Protein AF-A0A818IBH4-F1 (afdb_monomer_lite)

Structure (mmCIF, N/CA/C/O backbone):
data_AF-A0A818IBH4-F1
#
_entry.id   AF-A0A818IBH4-F1
#
loop_
_atom_site.group_PDB
_atom_site.id
_atom_site.type_symbol
_atom_site.label_atom_id
_atom_site.label_alt_id
_atom_site.label_comp_id
_atom_site.label_asym_id
_atom_site.label_entity_id
_atom_site.label_seq_id
_atom_site.pdbx_PDB_ins_code
_atom_site.Cartn_x
_atom_site.Cartn_y
_atom_site.Cartn_z
_atom_site.occupancy
_atom_site.B_iso_or_equiv
_atom_site.auth_seq_id
_atom_site.auth_comp_id
_atom_site.auth_asym_id
_atom_site.auth_atom_id
_atom_site.pdbx_PDB_model_num
ATOM 1 N N . PRO A 1 1 ? -0.752 15.292 1.465 1.00 86.06 1 PRO A N 1
ATOM 2 C CA . PRO A 1 1 ? 0.345 15.007 0.507 1.00 86.06 1 PRO A CA 1
ATOM 3 C C . PRO A 1 1 ? -0.289 14.700 -0.848 1.00 86.06 1 PRO A C 1
ATOM 5 O O . PRO A 1 1 ? -1.461 14.344 -0.858 1.00 86.06 1 PRO A O 1
ATOM 8 N N . TYR A 1 2 ? 0.434 14.840 -1.953 1.00 92.69 2 TYR A N 1
ATOM 9 C CA . TYR A 1 2 ? -0.103 14.546 -3.281 1.00 92.69 2 TYR A CA 1
ATOM 10 C C . TYR A 1 2 ? 0.904 13.758 -4.113 1.00 92.69 2 TYR A C 1
ATOM 12 O O . TYR A 1 2 ? 2.103 13.794 -3.831 1.00 92.69 2 TYR A O 1
ATOM 20 N N . ILE A 1 3 ? 0.399 13.068 -5.129 1.00 92.81 3 ILE A N 1
ATOM 21 C CA . ILE A 1 3 ? 1.192 12.551 -6.245 1.00 92.81 3 ILE A CA 1
ATOM 22 C C . ILE A 1 3 ? 0.869 13.343 -7.505 1.00 92.81 3 ILE A C 1
ATOM 24 O O . ILE A 1 3 ? -0.223 13.898 -7.628 1.00 92.81 3 ILE A O 1
ATOM 28 N N . GLU A 1 4 ? 1.816 13.381 -8.430 1.00 92.12 4 GLU A N 1
ATOM 29 C CA . GLU A 1 4 ? 1.647 13.954 -9.760 1.00 92.12 4 GLU A CA 1
ATOM 30 C C . GLU A 1 4 ? 1.642 12.821 -10.783 1.00 92.12 4 GLU A C 1
ATOM 32 O O . GLU A 1 4 ? 2.517 11.951 -10.752 1.00 92.12 4 GLU A O 1
ATOM 37 N N . ARG A 1 5 ? 0.660 12.812 -11.682 1.00 89.75 5 ARG A N 1
ATOM 38 C CA . ARG A 1 5 ? 0.645 11.880 -12.804 1.00 89.75 5 ARG A CA 1
ATOM 39 C C . ARG A 1 5 ? 1.563 12.385 -13.910 1.00 89.75 5 ARG A C 1
ATOM 41 O O . ARG A 1 5 ? 1.434 13.504 -14.388 1.00 89.75 5 ARG A O 1
ATOM 48 N N . VAL A 1 6 ? 2.443 11.504 -14.369 1.00 87.12 6 VAL A N 1
ATOM 49 C CA . VAL A 1 6 ? 3.500 11.815 -15.344 1.00 87.12 6 VAL A CA 1
ATOM 50 C C . VAL A 1 6 ? 2.997 12.153 -16.754 1.00 87.12 6 VAL A C 1
ATOM 52 O O . VAL A 1 6 ? 3.740 12.722 -17.545 1.00 87.12 6 VAL A O 1
ATOM 55 N N . THR A 1 7 ? 1.756 11.795 -17.096 1.00 86.19 7 THR A N 1
ATOM 56 C CA . THR A 1 7 ? 1.211 11.968 -18.454 1.00 86.19 7 THR A CA 1
ATOM 57 C C . THR A 1 7 ? 0.656 13.360 -18.723 1.00 86.19 7 THR A C 1
ATOM 59 O O . THR A 1 7 ? 0.562 13.763 -19.878 1.00 86.19 7 THR A O 1
ATOM 62 N N . ASP A 1 8 ? 0.217 14.063 -17.681 1.00 87.69 8 ASP A N 1
ATOM 63 C CA . ASP A 1 8 ? -0.512 15.330 -17.806 1.00 87.69 8 ASP A CA 1
ATOM 64 C C . ASP A 1 8 ? -0.313 16.289 -16.623 1.00 87.69 8 ASP A C 1
ATOM 66 O O . ASP A 1 8 ? -1.001 17.307 -16.535 1.00 87.69 8 ASP A O 1
ATOM 70 N N . SER A 1 9 ? 0.608 15.973 -15.707 1.00 89.69 9 SER A N 1
ATOM 71 C CA . SER A 1 9 ? 0.889 16.749 -14.494 1.00 89.69 9 SER A CA 1
ATOM 72 C C . SER A 1 9 ? -0.325 16.965 -13.583 1.00 89.69 9 SER A C 1
ATOM 74 O O . SER A 1 9 ? -0.335 17.873 -12.747 1.00 89.69 9 SER A O 1
ATOM 76 N N . GLN A 1 10 ? -1.369 16.137 -13.704 1.00 91.38 10 GLN A N 1
ATOM 77 C CA . GLN A 1 10 ? -2.504 16.215 -12.795 1.00 91.38 10 GLN A CA 1
ATOM 78 C C . GLN A 1 10 ? -2.099 15.734 -11.395 1.00 91.38 10 GLN A C 1
ATOM 80 O O . GLN A 1 10 ? -1.439 14.707 -11.230 1.00 91.38 10 GLN A O 1
ATOM 85 N N . TYR A 1 11 ? -2.536 16.469 -10.372 1.00 93.19 11 TYR A N 1
ATOM 86 C CA . TYR A 1 11 ? -2.281 16.140 -8.974 1.00 93.19 11 TYR A CA 1
ATOM 87 C C . TYR A 1 11 ? -3.430 15.349 -8.351 1.00 93.19 11 TYR A C 1
ATOM 89 O O . TYR A 1 11 ? -4.599 15.710 -8.498 1.00 93.19 11 TYR A O 1
ATOM 97 N N . PHE A 1 12 ? -3.083 14.329 -7.569 1.00 93.44 12 PHE A N 1
ATOM 98 C CA . PHE A 1 12 ? -4.033 13.516 -6.814 1.00 93.44 12 PHE A CA 1
ATOM 99 C C . PHE A 1 12 ? -3.675 13.507 -5.334 1.00 93.44 12 PHE A C 1
ATOM 101 O O . PHE A 1 12 ? -2.507 13.373 -4.964 1.00 93.44 12 PHE A O 1
ATOM 108 N N . GLN A 1 13 ? -4.685 13.660 -4.478 1.00 94.81 13 GLN A N 1
ATOM 109 C CA . GLN A 1 13 ? -4.479 13.638 -3.034 1.00 94.81 13 GLN A CA 1
ATOM 110 C C . GLN A 1 13 ? -4.129 12.230 -2.561 1.00 94.81 13 GLN A C 1
ATOM 112 O O . GLN A 1 13 ? -4.702 11.241 -3.015 1.00 94.81 13 GLN A O 1
ATOM 117 N N . LEU A 1 14 ? -3.185 12.164 -1.627 1.00 94.44 14 LEU A N 1
ATOM 118 C CA . LEU A 1 14 ? -2.854 10.957 -0.888 1.00 94.44 14 LEU A CA 1
ATOM 119 C C . LEU A 1 14 ? -3.473 11.021 0.503 1.00 94.44 14 LEU A C 1
ATOM 121 O O . LEU A 1 14 ? -3.203 11.952 1.272 1.00 94.44 14 LEU A O 1
ATOM 125 N N . ARG A 1 15 ? -4.212 9.973 0.850 1.00 95.00 15 ARG A N 1
ATOM 126 C CA . ARG A 1 15 ? -4.800 9.767 2.170 1.00 95.00 15 ARG A CA 1
ATOM 127 C C . ARG A 1 15 ? -4.052 8.681 2.916 1.00 95.00 15 ARG A C 1
ATOM 129 O O . ARG A 1 15 ? -3.849 7.597 2.385 1.00 95.00 15 ARG A O 1
ATOM 136 N N . SER A 1 16 ? -3.678 8.954 4.159 1.00 96.75 16 SER A N 1
ATOM 137 C CA . SER A 1 16 ? -3.078 7.958 5.048 1.00 96.75 16 SER A CA 1
ATOM 138 C C . SER A 1 16 ? -4.150 7.284 5.898 1.00 96.75 16 SER A C 1
ATOM 140 O O . SER A 1 16 ? -4.965 7.962 6.522 1.00 96.75 16 SER A O 1
ATOM 142 N N . VAL A 1 17 ? -4.106 5.958 5.961 1.00 98.06 17 VAL A N 1
ATOM 143 C CA . VAL A 1 17 ? -4.982 5.118 6.777 1.00 98.06 17 VAL A CA 1
ATOM 144 C C . VAL A 1 17 ? -4.107 4.346 7.766 1.00 98.06 17 VAL A C 1
ATOM 146 O O . VAL A 1 17 ? -3.206 3.628 7.332 1.00 98.06 17 VAL A O 1
ATOM 149 N N . PRO A 1 18 ? -4.302 4.504 9.087 1.00 98.50 18 PRO A N 1
ATOM 150 C CA . PRO A 1 18 ? -3.451 3.849 10.073 1.00 98.50 18 PRO A CA 1
ATOM 151 C C . PRO A 1 18 ? -3.700 2.338 10.121 1.00 98.50 18 PRO A C 1
ATOM 153 O O . PRO A 1 18 ? -4.824 1.876 9.923 1.00 98.50 18 PRO A O 1
ATOM 156 N N . ASN A 1 19 ? -2.672 1.565 10.472 1.00 98.56 19 ASN A N 1
ATOM 157 C CA . ASN A 1 19 ? -2.864 0.160 10.824 1.00 98.56 19 ASN A CA 1
ATOM 158 C C . ASN A 1 19 ? -3.738 0.067 12.089 1.00 98.56 19 ASN A C 1
ATOM 160 O O . ASN A 1 19 ? -3.469 0.752 13.079 1.00 98.56 19 ASN A O 1
ATOM 164 N N . GLY A 1 20 ? -4.794 -0.743 12.064 1.00 98.38 20 GLY A N 1
ATOM 165 C CA . GLY A 1 20 ? -5.857 -0.715 13.075 1.00 98.38 20 GLY A CA 1
ATOM 166 C C . GLY A 1 20 ? -7.005 0.251 12.765 1.00 98.38 20 GLY A C 1
ATOM 167 O O . GLY A 1 20 ? -7.765 0.592 13.670 1.00 98.38 20 GLY A O 1
ATOM 168 N N . SER A 1 21 ? -7.136 0.705 11.517 1.00 98.31 21 SER A N 1
ATOM 169 C CA . SER A 1 21 ? -8.291 1.472 11.037 1.00 98.31 21 SER A CA 1
ATOM 170 C C . SER A 1 21 ? -9.545 0.591 10.901 1.00 98.31 21 SER A C 1
ATOM 172 O O . SER A 1 21 ? -9.419 -0.591 10.576 1.00 98.31 21 SER A O 1
ATOM 174 N N . PRO A 1 22 ? -10.767 1.134 11.075 1.00 98.12 22 PRO A N 1
ATOM 175 C CA . PRO A 1 22 ? -11.998 0.430 10.701 1.00 98.12 22 PRO A CA 1
ATOM 176 C C . PRO A 1 22 ? -12.146 0.239 9.184 1.00 98.12 22 PRO A C 1
ATOM 178 O O . PRO A 1 22 ? -12.969 -0.557 8.733 1.00 98.12 22 PRO A O 1
ATOM 181 N N . GLU A 1 23 ? -11.366 0.967 8.387 1.00 97.50 23 GLU A N 1
ATOM 182 C CA . GLU A 1 23 ? -11.316 0.807 6.938 1.00 97.50 23 GLU A CA 1
ATOM 183 C C . GLU A 1 23 ? -10.324 -0.304 6.559 1.00 97.50 23 GLU A C 1
ATOM 185 O O . GLU A 1 23 ? -9.214 -0.318 7.095 1.00 97.50 23 GLU A O 1
ATOM 190 N N . PRO A 1 24 ? -10.685 -1.230 5.650 1.00 97.31 24 PRO A N 1
ATOM 191 C CA . PRO A 1 24 ? -9.768 -2.269 5.197 1.00 97.31 24 PRO A CA 1
ATOM 192 C C . PRO A 1 24 ? -8.683 -1.696 4.275 1.00 97.31 24 PRO A C 1
ATOM 194 O O . PRO A 1 24 ? -8.937 -0.703 3.582 1.00 97.31 24 PRO A O 1
ATOM 197 N N . PRO A 1 25 ? -7.501 -2.336 4.200 1.00 97.50 25 PRO A N 1
ATOM 198 C CA . PRO A 1 25 ? -6.528 -2.016 3.168 1.00 97.50 25 PRO A CA 1
ATOM 199 C C . PRO A 1 25 ? -7.099 -2.298 1.782 1.00 97.50 25 PRO A C 1
ATOM 201 O O . PRO A 1 25 ? -7.967 -3.157 1.607 1.00 97.50 25 PRO A O 1
ATOM 204 N N . LYS A 1 26 ? -6.588 -1.580 0.784 1.00 95.56 26 LYS A N 1
ATOM 205 C CA . LYS A 1 26 ? -6.994 -1.738 -0.612 1.00 95.56 26 LYS A CA 1
ATOM 206 C C . LYS A 1 26 ? -5.807 -2.128 -1.470 1.00 95.56 26 LYS A C 1
ATOM 208 O O . LYS A 1 26 ? -4.677 -1.707 -1.216 1.00 95.56 26 LYS A O 1
ATOM 213 N N . LYS A 1 27 ? -6.100 -2.879 -2.525 1.00 95.50 27 LYS A N 1
ATOM 214 C CA . LYS A 1 27 ? -5.183 -3.066 -3.643 1.00 95.50 27 LYS A CA 1
ATOM 215 C C . LYS A 1 27 ? -4.694 -1.703 -4.169 1.00 95.50 27 LYS A C 1
ATOM 217 O O . LYS A 1 27 ? -5.424 -0.716 -4.092 1.00 95.50 27 LYS A O 1
ATOM 222 N N . ASP A 1 28 ? -3.452 -1.676 -4.643 1.00 94.69 28 ASP A N 1
ATOM 223 C CA . ASP A 1 28 ? -2.719 -0.520 -5.175 1.00 94.69 28 ASP A CA 1
ATOM 224 C C . ASP A 1 28 ? -2.350 0.548 -4.124 1.00 94.69 28 ASP A C 1
ATOM 226 O O . ASP A 1 28 ? -1.878 1.635 -4.460 1.00 94.69 28 ASP A O 1
ATOM 230 N N . SER A 1 29 ? -2.505 0.235 -2.831 1.00 96.38 29 SER A N 1
ATOM 231 C CA . SER A 1 29 ? -2.067 1.116 -1.740 1.00 96.38 29 SER A CA 1
ATOM 232 C C . SER A 1 29 ? -0.571 0.983 -1.454 1.00 96.38 29 SER A C 1
ATOM 234 O O . SER A 1 29 ? 0.005 -0.106 -1.525 1.00 96.38 29 SER A O 1
ATOM 236 N N . LEU A 1 30 ? 0.042 2.084 -1.021 1.00 98.00 30 LEU A N 1
ATOM 237 C CA . LEU A 1 30 ? 1.410 2.109 -0.501 1.00 98.00 30 LEU A CA 1
ATOM 238 C C . LEU A 1 30 ? 1.403 1.675 0.968 1.00 98.00 30 LEU A C 1
ATOM 240 O O . LEU A 1 30 ? 0.845 2.382 1.802 1.00 98.00 30 LEU A O 1
ATOM 244 N N . LEU A 1 31 ? 2.036 0.559 1.313 1.00 98.56 31 LEU A N 1
ATOM 245 C CA . LEU A 1 31 ? 2.213 0.111 2.696 1.00 98.56 31 LEU A CA 1
ATOM 246 C C . LEU A 1 31 ? 3.474 0.743 3.297 1.00 98.56 31 LEU A C 1
ATOM 248 O O . LEU A 1 31 ? 4.554 0.634 2.716 1.00 98.56 31 LEU A O 1
ATOM 252 N N . ILE A 1 32 ? 3.344 1.404 4.451 1.00 98.38 32 ILE A N 1
ATOM 253 C CA . ILE A 1 32 ? 4.399 2.247 5.030 1.00 98.38 32 ILE A CA 1
ATOM 254 C C . ILE A 1 32 ? 4.869 1.705 6.382 1.00 98.38 32 ILE A C 1
ATOM 256 O O . ILE A 1 32 ? 4.082 1.550 7.322 1.00 98.38 32 ILE A O 1
ATOM 260 N N . TYR A 1 33 ? 6.183 1.528 6.505 1.00 98.38 33 TYR A N 1
ATOM 261 C CA . TYR A 1 33 ? 6.852 1.090 7.727 1.00 98.38 33 TYR A CA 1
ATOM 262 C C . TYR A 1 33 ? 7.647 2.254 8.343 1.00 98.38 33 TYR A C 1
ATOM 264 O O . TYR A 1 33 ? 8.338 2.990 7.627 1.00 98.38 33 TYR A O 1
ATOM 272 N N . PRO A 1 34 ? 7.589 2.443 9.672 1.00 97.94 34 PRO A N 1
ATOM 273 C CA . PRO A 1 34 ? 8.398 3.419 10.372 1.00 97.94 34 PRO A CA 1
ATOM 274 C C . PRO A 1 34 ? 9.865 3.001 10.399 1.00 97.94 34 PRO A C 1
ATOM 276 O O . PRO A 1 34 ? 10.220 1.838 10.218 1.00 97.94 34 PRO A O 1
ATOM 279 N N . ARG A 1 35 ? 10.731 3.954 10.752 1.00 97.00 35 ARG A N 1
ATOM 280 C CA . ARG A 1 35 ? 12.110 3.627 11.115 1.00 97.00 35 ARG A CA 1
ATOM 281 C C . ARG A 1 35 ? 12.123 2.707 12.333 1.00 97.00 35 ARG A C 1
ATOM 283 O O . ARG A 1 35 ? 11.514 3.015 13.356 1.00 97.00 35 ARG A O 1
ATOM 290 N N . SER A 1 36 ? 12.872 1.619 12.236 1.00 92.75 36 SER A N 1
ATOM 291 C CA . SER A 1 36 ? 13.096 0.659 13.312 1.00 92.75 36 SER A CA 1
ATOM 292 C C . SER A 1 36 ? 14.588 0.330 13.423 1.00 92.75 36 SER A C 1
ATOM 294 O O . SER A 1 36 ? 15.409 0.774 12.620 1.00 92.75 36 SER A O 1
ATOM 296 N N . LYS A 1 37 ? 14.969 -0.463 14.430 1.00 90.00 37 LYS A N 1
ATOM 297 C CA . LYS A 1 37 ? 16.349 -0.958 14.545 1.00 90.00 37 LYS A CA 1
ATOM 298 C C . LYS A 1 37 ? 16.731 -1.866 13.365 1.00 90.00 37 LYS A C 1
ATOM 300 O O . LYS A 1 37 ? 17.891 -1.855 12.965 1.00 90.00 37 LYS A O 1
ATOM 305 N N . LYS A 1 38 ? 15.775 -2.645 12.842 1.00 89.06 38 LYS A N 1
ATOM 306 C CA . LYS A 1 38 ? 15.956 -3.505 11.661 1.00 89.06 38 LYS A CA 1
ATOM 307 C C . LYS A 1 38 ? 15.882 -2.690 10.362 1.00 89.06 38 LYS A C 1
ATOM 309 O O . LYS A 1 38 ? 16.667 -2.933 9.455 1.00 89.06 38 LYS A O 1
ATOM 314 N N . MET A 1 39 ? 14.999 -1.690 10.312 1.00 92.25 39 MET A N 1
ATOM 315 C CA . MET A 1 39 ? 14.753 -0.828 9.151 1.00 92.25 39 MET A CA 1
ATOM 316 C C . MET A 1 39 ? 15.093 0.636 9.479 1.00 92.25 39 MET A C 1
ATOM 318 O O . MET A 1 39 ? 14.192 1.442 9.721 1.00 92.25 39 MET A O 1
ATOM 322 N N . PRO A 1 40 ? 16.377 1.039 9.506 1.00 94.75 40 PRO A N 1
ATOM 323 C CA . PRO A 1 40 ? 16.782 2.374 9.970 1.00 94.75 40 PRO A CA 1
ATOM 324 C C . PRO A 1 40 ? 16.230 3.529 9.121 1.00 94.75 40 PRO A C 1
ATOM 326 O O . PRO A 1 40 ? 16.155 4.663 9.598 1.00 94.75 40 PRO A O 1
ATOM 329 N N . TYR A 1 41 ? 15.811 3.250 7.887 1.00 96.44 41 TYR A N 1
ATOM 330 C CA . TYR A 1 41 ? 15.206 4.220 6.971 1.00 96.44 41 TYR A CA 1
ATOM 331 C C . TYR A 1 41 ? 13.679 4.109 6.891 1.00 96.44 41 TYR A C 1
ATOM 333 O O . TYR A 1 41 ? 13.048 4.954 6.261 1.00 96.44 41 TYR A O 1
ATOM 341 N N . GLY A 1 42 ? 13.091 3.140 7.597 1.00 97.38 42 GLY A N 1
ATOM 342 C CA . GLY A 1 42 ? 11.744 2.661 7.328 1.00 97.38 42 GLY A CA 1
ATOM 343 C C . GLY A 1 42 ? 11.727 1.806 6.071 1.00 97.38 42 GLY A C 1
ATOM 344 O O . GLY A 1 42 ? 12.781 1.386 5.585 1.00 97.38 42 G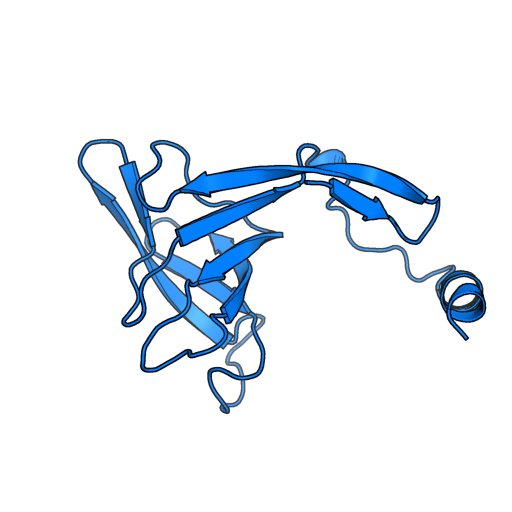LY A O 1
ATOM 345 N N . HIS A 1 43 ? 10.529 1.553 5.564 1.00 98.06 43 HIS A N 1
ATOM 346 C CA . HIS A 1 43 ? 10.333 0.768 4.354 1.00 98.06 43 HIS A CA 1
ATOM 347 C C . HIS A 1 43 ? 9.010 1.136 3.681 1.00 98.06 43 HIS A C 1
ATOM 349 O O . HIS A 1 43 ? 8.103 1.679 4.319 1.00 98.06 43 HIS A O 1
ATOM 355 N N . VAL A 1 44 ? 8.918 0.863 2.384 1.00 98.25 44 VAL A N 1
ATOM 356 C CA . VAL A 1 44 ? 7.708 1.058 1.586 1.00 98.25 44 VAL A CA 1
ATOM 357 C C . VAL A 1 44 ? 7.497 -0.143 0.679 1.00 98.25 44 VAL A C 1
ATOM 359 O O . VAL A 1 44 ? 8.442 -0.668 0.091 1.00 98.25 44 VAL A O 1
ATOM 362 N N . ALA A 1 45 ? 6.244 -0.558 0.563 1.00 98.44 45 ALA A N 1
ATOM 363 C CA . ALA A 1 45 ? 5.827 -1.664 -0.279 1.00 98.44 45 ALA A CA 1
ATOM 364 C C . ALA A 1 45 ? 4.484 -1.363 -0.956 1.00 98.44 45 ALA A C 1
ATOM 366 O O . ALA A 1 45 ? 3.817 -0.388 -0.610 1.00 98.44 45 ALA A O 1
ATOM 367 N N . ILE A 1 46 ? 4.078 -2.202 -1.907 1.00 98.19 46 ILE A N 1
ATOM 368 C CA . ILE A 1 46 ? 2.792 -2.107 -2.606 1.00 98.19 46 ILE A CA 1
ATOM 369 C C . ILE A 1 46 ?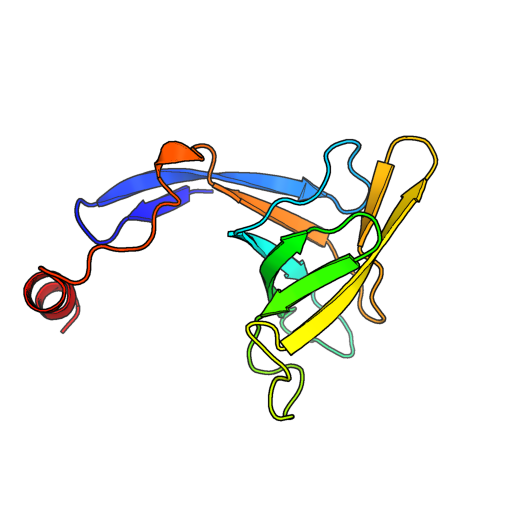 1.895 -3.261 -2.180 1.00 98.19 46 ILE A C 1
ATOM 371 O O . ILE A 1 46 ? 2.319 -4.415 -2.221 1.00 98.19 46 ILE A O 1
ATOM 375 N N . ILE A 1 47 ? 0.649 -2.956 -1.815 1.00 98.25 47 ILE A N 1
ATOM 376 C CA . ILE A 1 47 ? -0.396 -3.964 -1.623 1.00 98.25 47 ILE A CA 1
ATOM 377 C C . ILE A 1 47 ? -0.936 -4.349 -3.002 1.00 98.25 47 ILE A C 1
ATOM 379 O O . ILE A 1 47 ? -1.691 -3.590 -3.605 1.00 98.25 47 ILE A O 1
ATOM 383 N N . THR A 1 48 ? -0.549 -5.512 -3.520 1.00 97.31 48 THR A N 1
ATOM 384 C CA . THR A 1 48 ? -0.956 -5.959 -4.865 1.00 97.31 48 THR A CA 1
ATOM 385 C C . THR A 1 48 ? -2.307 -6.659 -4.881 1.00 97.31 48 THR A C 1
ATOM 387 O O . THR A 1 48 ? -2.990 -6.658 -5.906 1.00 97.31 48 THR A O 1
ATOM 390 N N . ASP A 1 49 ? -2.717 -7.225 -3.746 1.00 97.50 49 ASP A N 1
ATOM 391 C CA . ASP A 1 49 ? -4.025 -7.844 -3.565 1.00 97.50 49 ASP A CA 1
ATOM 392 C C . ASP A 1 49 ? -4.418 -7.896 -2.081 1.00 97.50 49 ASP A C 1
ATOM 394 O O . ASP A 1 49 ? -3.560 -7.888 -1.191 1.00 97.50 49 ASP A O 1
ATOM 398 N N . VAL A 1 50 ? -5.723 -7.960 -1.817 1.00 97.75 50 VAL A N 1
ATOM 399 C CA . VAL A 1 50 ? -6.292 -8.065 -0.468 1.00 97.75 50 VAL A CA 1
ATOM 400 C C . VAL A 1 50 ? -7.326 -9.181 -0.456 1.00 97.75 50 VAL A C 1
ATOM 402 O O . VAL A 1 50 ? -8.381 -9.090 -1.081 1.00 97.75 50 VAL A O 1
ATOM 405 N N . THR A 1 51 ? -7.028 -10.232 0.297 1.00 96.56 51 THR A N 1
ATOM 406 C CA . THR A 1 51 ? -7.930 -11.361 0.539 1.00 96.56 51 THR A CA 1
ATOM 407 C C . THR A 1 51 ? -8.599 -11.219 1.910 1.00 96.56 51 THR A C 1
ATOM 409 O O . THR A 1 51 ? -8.363 -10.255 2.635 1.00 96.56 51 THR A O 1
ATOM 412 N N . THR A 1 52 ? -9.432 -12.187 2.300 1.00 96.00 52 THR A N 1
ATOM 413 C CA . THR A 1 52 ? -10.054 -12.198 3.635 1.00 96.00 52 THR A CA 1
ATOM 414 C C . THR A 1 52 ? -9.024 -12.302 4.764 1.00 96.00 52 THR A C 1
ATOM 416 O O . THR A 1 52 ? -9.207 -11.672 5.802 1.00 96.00 52 THR A O 1
ATOM 419 N N . ASP A 1 53 ? -7.945 -13.059 4.547 1.00 97.56 53 ASP A N 1
ATOM 420 C CA . ASP A 1 53 ? -6.985 -13.419 5.598 1.00 97.56 53 ASP A CA 1
ATOM 421 C C . ASP A 1 53 ? -5.585 -12.839 5.368 1.00 97.56 53 ASP A C 1
ATOM 423 O O . ASP A 1 53 ? -4.759 -12.842 6.276 1.00 97.56 53 ASP A O 1
ATOM 427 N N . TYR A 1 54 ? -5.284 -12.345 4.168 1.00 98.12 54 TYR A N 1
ATOM 428 C CA . TYR A 1 54 ? -3.941 -11.897 3.800 1.00 98.12 54 TYR A CA 1
ATOM 429 C C . TYR A 1 54 ? -3.955 -10.672 2.902 1.00 98.12 54 TYR A C 1
ATOM 431 O O . TYR A 1 54 ? -4.845 -10.515 2.065 1.00 98.12 54 TYR A O 1
ATOM 439 N N . VAL A 1 55 ? -2.890 -9.883 3.000 1.00 98.44 55 VAL A N 1
ATOM 440 C CA . VAL A 1 55 ? -2.474 -8.945 1.955 1.00 98.44 55 VAL A CA 1
ATOM 441 C C . VAL A 1 55 ? -1.298 -9.534 1.182 1.00 98.44 55 VAL A C 1
ATOM 443 O O . VAL A 1 55 ? -0.388 -10.116 1.776 1.00 98.44 55 VAL A O 1
ATOM 446 N N . HIS A 1 56 ? -1.309 -9.392 -0.139 1.00 98.50 56 HIS A N 1
ATOM 447 C CA . HIS A 1 56 ? -0.147 -9.669 -0.979 1.00 98.50 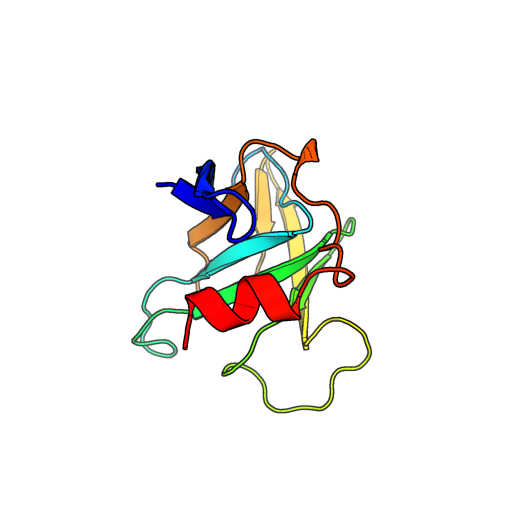56 HIS A CA 1
ATOM 448 C C . HIS A 1 56 ? 0.687 -8.398 -1.129 1.00 98.50 56 HIS A C 1
ATOM 450 O O . HIS A 1 56 ? 0.145 -7.312 -1.338 1.00 98.50 56 HIS A O 1
ATOM 456 N N . ILE A 1 57 ? 2.004 -8.538 -0.985 1.00 98.44 57 ILE A N 1
ATOM 457 C CA . ILE A 1 57 ? 2.941 -7.418 -0.931 1.00 98.44 57 ILE A CA 1
ATOM 458 C C . ILE A 1 57 ? 4.004 -7.586 -2.013 1.00 98.44 57 ILE A C 1
ATOM 460 O O . ILE A 1 57 ? 4.710 -8.596 -2.037 1.00 98.44 57 ILE A O 1
ATOM 464 N N . ALA A 1 58 ? 4.163 -6.574 -2.864 1.00 98.50 58 ALA A N 1
ATOM 465 C CA . ALA A 1 58 ? 5.293 -6.434 -3.780 1.00 98.50 58 ALA A CA 1
ATOM 466 C C . ALA A 1 58 ? 6.232 -5.320 -3.303 1.00 98.50 58 ALA A C 1
ATOM 468 O O . ALA A 1 58 ? 5.796 -4.222 -2.958 1.00 98.50 58 ALA A O 1
ATOM 469 N N . GLU A 1 59 ? 7.533 -5.598 -3.271 1.00 97.81 59 GLU A N 1
ATOM 470 C CA . GLU A 1 59 ? 8.543 -4.676 -2.746 1.00 97.81 59 GLU A CA 1
ATOM 471 C C . GLU A 1 59 ? 9.950 -5.075 -3.193 1.00 97.81 59 GLU A C 1
ATOM 473 O O . GLU A 1 59 ? 10.205 -6.221 -3.555 1.00 97.81 59 GLU A O 1
ATOM 478 N N . GLN A 1 60 ? 10.892 -4.143 -3.107 1.00 97.38 60 GLN A N 1
ATOM 479 C CA . GLN A 1 60 ? 12.316 -4.417 -3.291 1.00 97.38 60 GLN A CA 1
ATOM 480 C C . GLN A 1 60 ? 13.083 -4.094 -2.009 1.00 97.38 60 GLN A C 1
ATOM 482 O O . GLN A 1 60 ? 12.591 -3.352 -1.166 1.00 97.38 60 GLN A O 1
ATOM 487 N N . ASN A 1 61 ? 14.303 -4.628 -1.875 1.00 95.88 61 ASN A N 1
ATOM 488 C CA . ASN A 1 61 ? 15.190 -4.365 -0.733 1.00 95.88 61 ASN A CA 1
ATOM 489 C C . ASN A 1 61 ? 14.634 -4.829 0.636 1.00 95.88 61 ASN A C 1
ATOM 491 O O . ASN A 1 61 ? 14.939 -4.230 1.664 1.00 95.88 61 ASN A O 1
ATOM 495 N N . ASN A 1 62 ? 13.843 -5.909 0.651 1.00 94.44 62 ASN A N 1
ATOM 496 C CA . ASN A 1 62 ? 13.397 -6.565 1.886 1.00 94.44 62 ASN A CA 1
ATOM 497 C C . ASN A 1 62 ? 13.743 -8.063 1.880 1.00 94.44 62 ASN A C 1
ATOM 499 O O . ASN A 1 62 ? 14.639 -8.499 2.602 1.00 94.44 62 ASN A O 1
ATOM 503 N N . LEU A 1 63 ? 13.104 -8.841 0.998 1.00 93.62 63 LEU A N 1
ATOM 504 C CA . LEU A 1 63 ? 13.431 -10.250 0.762 1.00 93.62 63 LEU A CA 1
ATOM 505 C C . LEU A 1 63 ? 14.074 -10.448 -0.622 1.00 93.62 63 LEU A C 1
ATOM 507 O O . LEU A 1 63 ? 13.736 -9.753 -1.578 1.00 93.62 63 LEU A O 1
ATOM 511 N N . TYR A 1 64 ? 15.004 -11.404 -0.721 1.00 96.00 64 TYR A N 1
ATOM 512 C CA . TYR A 1 64 ? 15.875 -11.616 -1.892 1.00 96.00 64 TYR A CA 1
ATOM 513 C C . TYR A 1 64 ? 15.650 -12.976 -2.577 1.00 96.00 64 TYR A C 1
ATOM 515 O O . TYR A 1 64 ? 16.586 -13.586 -3.095 1.00 96.00 64 TYR A O 1
ATOM 523 N N . HIS A 1 65 ? 14.421 -13.492 -2.543 1.00 96.00 65 HIS A N 1
ATOM 524 C CA . HIS A 1 65 ? 14.035 -14.752 -3.186 1.00 96.00 65 HIS A CA 1
ATOM 525 C C . HIS A 1 65 ? 13.288 -14.521 -4.504 1.00 96.00 65 HIS A C 1
ATOM 527 O O . HIS A 1 65 ? 12.784 -13.433 -4.778 1.00 96.00 65 HIS A O 1
ATOM 533 N N . TYR A 1 66 ? 13.186 -15.576 -5.316 1.00 97.56 66 TYR A N 1
ATOM 534 C CA . TYR A 1 66 ? 12.305 -15.584 -6.484 1.00 97.56 66 TYR A CA 1
ATOM 535 C C . TYR A 1 66 ? 10.843 -15.549 -6.054 1.00 97.56 66 TYR A C 1
ATOM 537 O O . TYR A 1 66 ? 10.426 -16.346 -5.212 1.00 97.56 66 TYR A O 1
ATOM 545 N N . TRP A 1 67 ? 10.062 -14.658 -6.655 1.00 97.50 67 TRP A N 1
ATOM 546 C CA . TRP A 1 67 ? 8.656 -14.516 -6.306 1.00 97.50 67 TRP A CA 1
ATOM 547 C C . TRP A 1 67 ? 7.841 -15.696 -6.840 1.00 97.50 67 TRP A C 1
ATOM 549 O O . TRP A 1 67 ? 8.048 -16.120 -7.979 1.00 97.50 67 TRP A O 1
ATOM 559 N N . PRO A 1 68 ? 6.903 -16.231 -6.042 1.00 90.50 68 PRO A N 1
ATOM 560 C CA . PRO A 1 68 ? 6.023 -17.306 -6.488 1.00 90.50 68 PRO A CA 1
ATOM 561 C C . PRO A 1 68 ? 4.944 -16.833 -7.480 1.00 90.50 68 PRO A C 1
ATOM 563 O O . PRO A 1 68 ? 4.289 -17.669 -8.096 1.00 90.50 68 PRO A O 1
ATOM 566 N N . GLY A 1 69 ? 4.748 -15.518 -7.626 1.00 94.38 69 GLY A N 1
ATOM 567 C CA . GLY A 1 69 ? 3.734 -14.894 -8.474 1.00 94.38 69 GLY A CA 1
ATOM 568 C C . GLY A 1 69 ? 3.991 -13.394 -8.640 1.00 94.38 69 GLY A C 1
ATOM 569 O O . GLY A 1 69 ? 5.137 -12.970 -8.770 1.00 94.38 69 GLY A O 1
ATOM 570 N N . ASP A 1 70 ? 2.932 -12.591 -8.595 1.00 95.62 70 ASP A N 1
ATOM 571 C CA . ASP A 1 70 ? 2.960 -11.123 -8.688 1.00 95.62 70 ASP A CA 1
ATOM 572 C C . ASP A 1 70 ? 3.207 -10.416 -7.338 1.00 95.62 70 ASP A C 1
ATOM 574 O O . ASP A 1 70 ? 3.043 -9.202 -7.218 1.00 95.62 70 ASP A O 1
ATOM 578 N N . TYR A 1 71 ? 3.628 -11.163 -6.315 1.00 97.88 71 TYR A N 1
ATOM 579 C CA . TYR A 1 71 ? 3.933 -10.656 -4.980 1.00 97.88 71 TYR A CA 1
ATOM 580 C C . TYR A 1 71 ? 5.215 -11.280 -4.416 1.00 97.88 71 TYR A C 1
ATOM 582 O O . TYR A 1 71 ? 5.532 -12.444 -4.667 1.00 97.88 71 TYR A O 1
ATOM 590 N N . ALA A 1 72 ? 5.940 -10.507 -3.606 1.00 97.94 72 ALA A N 1
ATOM 591 C CA . ALA A 1 72 ? 7.152 -10.938 -2.917 1.00 97.94 72 ALA A CA 1
ATOM 592 C C . ALA A 1 72 ? 6.830 -11.823 -1.708 1.00 97.94 72 ALA A C 1
ATOM 594 O O . ALA A 1 72 ? 7.458 -12.862 -1.495 1.00 97.94 72 ALA A O 1
ATOM 595 N N . ARG A 1 73 ? 5.840 -11.412 -0.911 1.00 97.25 73 ARG A N 1
ATOM 596 C CA . ARG A 1 73 ? 5.376 -12.113 0.294 1.00 97.25 73 ARG A CA 1
ATOM 597 C C . ARG A 1 73 ? 3.915 -11.787 0.590 1.00 97.25 73 ARG A C 1
ATOM 599 O O . ARG A 1 73 ? 3.307 -10.945 -0.067 1.00 97.25 73 ARG A O 1
ATOM 606 N N . ARG A 1 74 ? 3.365 -12.467 1.590 1.00 97.31 74 ARG A N 1
ATOM 607 C CA . ARG A 1 74 ? 2.024 -12.220 2.115 1.00 97.31 74 ARG A CA 1
ATOM 608 C C . ARG A 1 74 ? 2.114 -11.946 3.604 1.00 97.31 74 ARG A C 1
ATOM 610 O O . ARG A 1 74 ? 2.892 -12.617 4.274 1.00 97.31 74 ARG A O 1
ATOM 617 N N . GLU A 1 75 ? 1.271 -11.053 4.093 1.00 98.25 75 GLU A N 1
ATOM 618 C CA . GLU A 1 75 ? 1.127 -10.790 5.523 1.00 98.25 75 GLU A CA 1
ATOM 619 C C . GLU A 1 75 ? -0.302 -11.012 5.979 1.00 98.25 75 GLU A C 1
ATOM 621 O O . GLU A 1 75 ? -1.245 -10.852 5.201 1.00 98.25 75 GLU A O 1
ATOM 626 N N . GLN A 1 76 ? -0.460 -11.422 7.236 1.00 98.44 76 GLN A N 1
ATOM 627 C CA . GLN A 1 76 ? -1.770 -11.728 7.791 1.00 98.44 76 GLN A CA 1
ATOM 628 C C . GLN A 1 76 ? -2.588 -10.440 7.921 1.00 98.44 76 GLN A C 1
ATOM 630 O O . GLN A 1 76 ? -2.169 -9.480 8.565 1.00 98.44 76 GLN A O 1
ATOM 635 N N . LEU A 1 77 ? -3.791 -10.452 7.355 1.00 98.69 77 LEU A N 1
ATOM 636 C CA . LEU A 1 77 ? -4.827 -9.470 7.625 1.00 98.69 77 LEU A CA 1
ATOM 637 C C . LEU A 1 77 ? -5.735 -10.023 8.724 1.00 98.69 77 LEU A C 1
ATOM 639 O O . LEU A 1 77 ? -6.289 -11.117 8.607 1.00 98.69 77 LEU A O 1
ATOM 643 N N . ARG A 1 78 ? -5.888 -9.272 9.811 1.00 98.19 78 ARG A N 1
ATOM 644 C CA . ARG A 1 78 ? -6.804 -9.595 10.906 1.00 98.19 78 ARG A CA 1
ATOM 645 C C . ARG A 1 78 ? -7.856 -8.517 11.050 1.00 98.19 78 ARG A C 1
ATOM 647 O O . ARG A 1 78 ? -7.535 -7.337 11.135 1.00 98.19 78 ARG A O 1
ATOM 654 N N . PHE A 1 79 ? -9.105 -8.937 11.196 1.00 98.06 79 PHE A N 1
ATOM 655 C CA . PHE A 1 79 ? -10.185 -8.067 11.637 1.00 98.06 79 PHE A CA 1
ATOM 656 C C . PHE A 1 79 ? -10.491 -8.337 13.113 1.00 98.06 79 PHE A C 1
ATOM 658 O O . PHE A 1 79 ? -10.896 -9.439 13.484 1.00 98.06 79 PHE A O 1
ATOM 665 N N . HIS A 1 80 ? -10.269 -7.348 13.977 1.00 97.69 80 HIS A N 1
ATOM 666 C CA . HIS A 1 80 ? -10.457 -7.475 15.420 1.00 97.69 80 HIS A CA 1
ATOM 667 C C . HIS A 1 80 ? -11.087 -6.211 16.005 1.00 97.69 80 HIS A C 1
ATOM 669 O O . HIS A 1 80 ? -10.620 -5.104 15.758 1.00 97.69 80 HIS A O 1
ATOM 675 N N . ASN A 1 81 ? -12.149 -6.381 16.800 1.00 97.31 81 ASN A N 1
ATOM 676 C CA . ASN A 1 81 ? -12.891 -5.292 17.451 1.00 97.31 81 ASN A CA 1
ATOM 677 C C . ASN A 1 81 ? -13.303 -4.154 16.498 1.00 97.31 81 ASN A C 1
ATOM 679 O O . ASN A 1 81 ? -13.266 -2.985 16.871 1.00 97.31 81 ASN A O 1
ATOM 683 N N . GLY A 1 82 ? -13.698 -4.500 15.269 1.00 98.00 82 GLY A N 1
ATOM 684 C CA . GLY A 1 82 ? -14.134 -3.521 14.272 1.00 98.00 82 GLY A CA 1
ATOM 685 C C . GLY A 1 82 ? -13.009 -2.883 13.455 1.00 98.00 82 GLY A C 1
ATOM 686 O O . GLY A 1 82 ? -13.313 -2.039 12.621 1.00 98.00 82 GLY A O 1
ATOM 687 N N . ASN A 1 83 ? -11.753 -3.289 13.659 1.00 98.56 83 ASN A N 1
ATOM 688 C CA . ASN A 1 83 ? -10.579 -2.695 13.023 1.00 98.56 83 ASN A CA 1
ATOM 689 C C . ASN A 1 83 ? -9.746 -3.735 12.263 1.00 98.56 83 ASN A C 1
ATOM 691 O O . ASN A 1 83 ? -9.651 -4.892 12.681 1.00 98.56 83 ASN A O 1
ATOM 695 N N . TYR A 1 84 ? -9.114 -3.308 11.172 1.00 98.62 84 TYR A N 1
ATOM 696 C CA . TYR A 1 84 ? -8.225 -4.108 10.335 1.00 98.62 84 TYR A CA 1
ATOM 697 C C . TYR A 1 84 ? -6.763 -3.892 10.712 1.00 98.62 84 TYR A C 1
ATOM 699 O O . TYR A 1 84 ? -6.300 -2.757 10.811 1.00 98.62 84 TYR A O 1
ATOM 707 N N . TYR A 1 85 ? -6.032 -4.991 10.870 1.00 98.62 85 TYR A N 1
ATOM 708 C CA . TYR A 1 85 ? -4.610 -5.015 11.182 1.00 98.62 85 TYR A CA 1
ATOM 709 C C . TYR A 1 85 ? -3.872 -5.857 10.149 1.00 98.62 85 TYR A C 1
ATOM 711 O O . TYR A 1 85 ? -4.220 -7.019 9.952 1.00 98.62 85 TYR A O 1
ATOM 719 N N . ILE A 1 86 ? -2.850 -5.286 9.522 1.00 98.62 86 ILE A N 1
ATOM 720 C CA . ILE A 1 86 ? -1.818 -6.055 8.827 1.00 98.62 86 ILE A CA 1
ATOM 721 C C . ILE A 1 86 ? -0.748 -6.370 9.871 1.00 98.62 86 ILE A C 1
ATOM 723 O O . ILE A 1 86 ? -0.187 -5.447 10.472 1.00 98.62 86 ILE A O 1
ATOM 727 N N . ASP A 1 87 ? -0.519 -7.654 10.124 1.00 97.44 87 ASP A N 1
ATOM 728 C CA . ASP A 1 87 ? 0.534 -8.111 11.026 1.00 97.44 87 ASP A CA 1
ATOM 729 C C . ASP A 1 87 ? 1.823 -8.347 10.260 1.00 97.44 87 ASP A C 1
ATOM 731 O O . ASP A 1 87 ? 1.802 -8.958 9.202 1.00 97.44 87 ASP A O 1
ATOM 735 N N . ASP A 1 88 ? 2.936 -7.930 10.844 1.00 95.81 88 ASP A N 1
ATOM 736 C CA . ASP A 1 88 ? 4.277 -8.180 10.332 1.00 95.81 88 ASP A CA 1
ATOM 737 C C . ASP A 1 88 ? 5.235 -8.279 11.537 1.00 95.81 88 ASP A C 1
ATOM 739 O O . ASP A 1 88 ? 4.913 -7.842 12.650 1.00 95.81 88 ASP A O 1
ATOM 743 N N . GLU A 1 89 ? 6.406 -8.883 11.341 1.00 93.00 89 GLU A N 1
ATOM 744 C CA . GLU A 1 89 ? 7.493 -8.849 12.319 1.00 93.00 89 GLU A CA 1
ATOM 745 C C . GLU A 1 89 ? 7.990 -7.423 12.588 1.00 93.00 89 GLU A C 1
ATOM 747 O O . GLU A 1 89 ? 8.465 -7.135 13.694 1.00 93.00 89 GLU A O 1
ATOM 752 N N . ASP A 1 90 ? 7.923 -6.546 11.583 1.00 93.69 90 ASP A N 1
ATOM 753 C CA . ASP A 1 90 ? 8.271 -5.136 11.702 1.00 93.69 90 ASP A CA 1
ATOM 754 C C . ASP A 1 90 ? 7.019 -4.255 11.896 1.00 93.69 90 ASP A C 1
ATOM 756 O O . ASP A 1 90 ? 5.950 -4.543 11.361 1.00 93.69 90 ASP A O 1
ATOM 760 N N . PRO A 1 91 ? 7.103 -3.155 12.671 1.00 95.69 91 PRO A N 1
ATOM 761 C CA . PRO A 1 91 ? 5.950 -2.285 12.883 1.00 95.69 91 PRO A CA 1
ATOM 762 C C . PRO A 1 91 ? 5.441 -1.682 11.569 1.00 95.69 91 PRO A C 1
ATOM 764 O O . PRO A 1 91 ? 6.232 -1.308 10.713 1.00 95.69 91 PRO A O 1
ATOM 767 N N . ILE A 1 92 ? 4.131 -1.487 11.450 1.00 98.19 92 ILE A N 1
ATOM 768 C CA . ILE A 1 92 ? 3.496 -0.853 10.286 1.00 98.19 92 ILE A CA 1
ATOM 769 C C . ILE A 1 92 ? 2.793 0.422 10.752 1.00 98.19 92 ILE A C 1
ATOM 771 O O . ILE A 1 92 ? 2.009 0.382 11.702 1.00 98.19 92 ILE A O 1
ATOM 775 N N . TYR A 1 93 ? 3.040 1.555 10.082 1.00 98.25 93 TYR A N 1
ATOM 776 C CA . TYR A 1 93 ? 2.261 2.775 10.330 1.00 98.25 93 TYR A CA 1
ATOM 777 C C . TYR A 1 93 ? 0.843 2.647 9.778 1.00 98.25 93 TYR A C 1
ATOM 779 O O . TYR A 1 93 ? -0.121 3.060 10.422 1.00 98.25 93 TYR A O 1
ATOM 787 N N . GLY A 1 94 ? 0.722 2.072 8.588 1.00 98.44 94 GLY A N 1
ATOM 788 C CA . GLY A 1 94 ? -0.527 1.914 7.866 1.00 98.44 94 GLY A CA 1
ATOM 789 C C . GLY A 1 94 ? -0.265 1.929 6.371 1.00 98.44 94 GLY A C 1
ATOM 790 O O . GLY A 1 94 ? 0.847 1.630 5.929 1.00 98.44 94 GLY A O 1
ATOM 791 N N . TRP A 1 95 ? -1.269 2.314 5.598 1.00 98.38 95 TRP A N 1
ATOM 792 C CA . TRP A 1 95 ? -1.159 2.429 4.151 1.00 98.38 95 TRP A CA 1
ATOM 793 C C . TRP A 1 95 ? -1.606 3.803 3.658 1.00 98.38 95 TRP A C 1
ATOM 795 O O . TRP A 1 95 ? -2.279 4.558 4.362 1.00 98.38 95 TRP A O 1
ATOM 805 N N . MET A 1 96 ? -1.180 4.157 2.452 1.00 97.44 96 MET A N 1
ATOM 806 C CA . MET A 1 96 ? -1.580 5.379 1.772 1.00 97.44 96 MET A CA 1
ATOM 807 C C . MET A 1 96 ? -2.314 5.040 0.484 1.00 97.44 96 MET A C 1
ATOM 809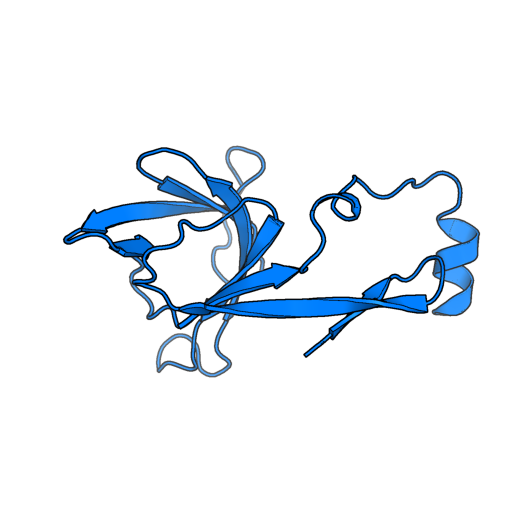 O O . MET A 1 96 ? -1.861 4.209 -0.301 1.00 97.44 96 MET A O 1
ATOM 813 N N . GLU A 1 97 ? -3.438 5.713 0.282 1.00 95.62 97 GLU A N 1
ATOM 814 C CA . GLU A 1 97 ? -4.337 5.536 -0.851 1.00 95.62 97 GLU A CA 1
ATOM 815 C C . GLU A 1 97 ? -4.367 6.823 -1.673 1.00 95.62 97 GLU A C 1
ATOM 817 O O . GLU A 1 97 ? -4.356 7.925 -1.117 1.00 95.62 97 GLU A O 1
ATOM 822 N N . ILE A 1 98 ? -4.441 6.692 -2.994 1.00 93.69 98 ILE A N 1
ATOM 823 C CA . ILE A 1 98 ? -4.731 7.814 -3.887 1.00 93.69 98 ILE A CA 1
ATOM 824 C C . ILE A 1 98 ? -6.246 8.040 -3.845 1.00 93.69 98 ILE A C 1
ATOM 826 O O . ILE A 1 98 ? -7.015 7.124 -4.128 1.00 93.69 98 ILE A O 1
ATOM 830 N N . GLU A 1 99 ? -6.695 9.246 -3.492 1.00 85.44 99 GLU A N 1
ATOM 831 C CA . GLU A 1 99 ? -8.119 9.597 -3.354 1.00 85.44 99 GLU A CA 1
ATOM 832 C C . GLU A 1 99 ? -8.824 9.777 -4.715 1.00 85.44 99 GLU A C 1
ATOM 834 O O . GLU A 1 99 ? -9.492 10.780 -4.953 1.00 85.44 99 GLU A O 1
ATOM 839 N N . ASN A 1 100 ? -8.664 8.820 -5.634 1.00 82.94 100 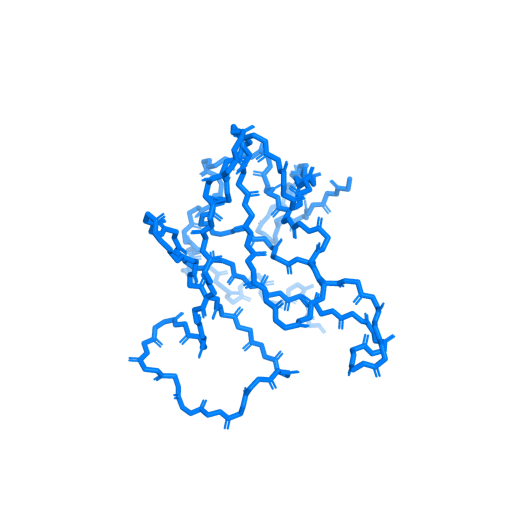ASN A N 1
ATOM 840 C CA . ASN A 1 100 ? -9.462 8.681 -6.852 1.00 82.94 100 ASN A CA 1
ATOM 841 C C . ASN A 1 100 ? -9.235 7.299 -7.498 1.00 82.94 100 ASN A C 1
ATOM 843 O O . ASN A 1 100 ? -8.336 7.124 -8.318 1.00 82.94 100 ASN A O 1
ATOM 847 N N . ASN A 1 101 ? -10.082 6.317 -7.175 1.00 76.44 101 ASN A N 1
ATOM 848 C CA . ASN A 1 101 ? -9.942 4.952 -7.703 1.00 76.44 101 ASN A CA 1
ATOM 849 C C . ASN A 1 101 ? -10.091 4.856 -9.234 1.00 76.44 101 ASN A C 1
ATOM 851 O O . ASN A 1 101 ? -9.650 3.872 -9.824 1.00 76.44 101 ASN A O 1
ATOM 855 N N . HIS A 1 102 ? -10.711 5.843 -9.892 1.00 82.62 102 HIS A N 1
ATOM 856 C CA . HIS A 1 102 ? -10.863 5.832 -11.351 1.00 82.62 102 HIS A CA 1
ATOM 857 C C . HIS A 1 102 ? -9.535 6.033 -12.087 1.00 82.62 102 HIS A C 1
ATOM 859 O O . HIS A 1 102 ? -9.438 5.695 -13.261 1.00 82.62 102 HIS A O 1
ATOM 865 N N . GLU A 1 103 ? -8.514 6.522 -11.387 1.00 83.69 103 GLU A N 1
ATOM 866 C CA . GLU A 1 103 ? -7.209 6.884 -11.947 1.00 83.69 103 GLU A CA 1
ATOM 867 C C . GLU A 1 103 ? -6.150 5.805 -11.690 1.00 83.69 103 GLU A C 1
ATOM 869 O O . GLU A 1 103 ? -4.997 5.966 -12.074 1.00 83.69 103 GLU A O 1
ATOM 874 N N . LEU A 1 104 ? -6.541 4.690 -11.062 1.00 83.50 104 LEU A N 1
ATOM 875 C CA . LEU A 1 104 ? -5.685 3.526 -10.801 1.00 83.50 104 LEU A CA 1
ATOM 876 C C . LEU A 1 104 ? -5.693 2.523 -11.963 1.00 83.50 104 LEU A C 1
ATOM 878 O O . LEU A 1 104 ? -5.397 1.344 -11.784 1.00 83.50 104 LEU A O 1
ATOM 882 N N . GLN A 1 105 ? -6.092 2.964 -13.157 1.00 83.06 105 GLN A N 1
ATOM 883 C CA . GLN A 1 105 ? -6.035 2.104 -14.332 1.00 83.06 105 GLN A CA 1
ATOM 884 C C . GLN A 1 105 ? -4.575 1.826 -14.705 1.00 83.06 105 GLN A C 1
ATOM 886 O O . GLN A 1 105 ? -3.724 2.703 -14.523 1.00 83.06 105 GLN A O 1
ATOM 891 N N . PRO A 1 106 ? -4.278 0.633 -15.252 1.00 83.38 106 PRO A N 1
ATOM 892 C CA . PRO A 1 106 ? -2.970 0.352 -15.816 1.00 83.38 106 PRO A CA 1
ATOM 893 C C . PRO A 1 106 ? -2.550 1.454 -16.786 1.00 83.38 106 PRO A C 1
ATOM 895 O O . PRO A 1 106 ? -3.358 1.952 -17.573 1.00 83.38 106 PRO A O 1
ATOM 898 N N . PHE A 1 107 ? -1.279 1.826 -16.707 1.00 83.00 107 PHE A N 1
ATOM 899 C CA . PHE A 1 107 ? -0.694 2.823 -17.584 1.00 83.00 107 PHE A CA 1
ATOM 900 C C . PHE A 1 107 ? -0.788 2.372 -19.050 1.00 83.00 107 PHE A C 1
ATOM 902 O O . PHE A 1 107 ? -0.434 1.241 -19.382 1.00 83.00 107 PHE A O 1
ATOM 909 N N . ASP A 1 108 ? -1.276 3.259 -19.920 1.00 83.19 108 ASP A N 1
ATOM 910 C CA . ASP A 1 108 ? -1.263 3.041 -21.365 1.00 83.19 108 ASP A CA 1
ATOM 911 C C . ASP A 1 108 ? 0.135 3.338 -21.915 1.00 83.19 108 ASP A C 1
ATOM 913 O O . ASP A 1 108 ? 0.542 4.489 -22.084 1.00 83.19 108 ASP A O 1
ATOM 917 N N . GLU A 1 109 ? 0.869 2.269 -22.206 1.00 85.56 109 GLU A N 1
ATOM 918 C CA . GLU A 1 109 ? 2.244 2.330 -22.697 1.00 85.56 109 GLU A CA 1
ATOM 919 C C . GLU A 1 109 ? 2.355 2.788 -24.159 1.00 85.56 109 GLU A C 1
ATOM 921 O O . GLU A 1 109 ? 3.466 2.991 -24.647 1.00 85.56 109 GLU A O 1
ATOM 926 N N . SER A 1 110 ? 1.240 3.001 -24.871 1.00 87.06 110 SER A N 1
ATOM 927 C CA . SER A 1 110 ? 1.268 3.396 -26.288 1.00 87.06 110 SER A CA 1
ATOM 928 C C . SER A 1 110 ? 2.010 4.712 -26.553 1.00 87.06 110 SER A C 1
ATOM 930 O O . SER A 1 110 ? 2.471 4.937 -27.672 1.00 87.06 110 SER A O 1
ATOM 932 N N . ASN A 1 111 ? 2.154 5.563 -25.531 1.00 80.69 111 ASN A N 1
ATOM 933 C CA . ASN A 1 111 ? 2.831 6.856 -25.610 1.00 80.69 111 ASN A CA 1
ATOM 934 C C . ASN A 1 111 ? 4.064 6.965 -24.688 1.00 80.69 111 ASN A C 1
ATOM 936 O O . ASN A 1 111 ? 4.464 8.072 -24.319 1.00 80.69 111 ASN A O 1
ATOM 940 N N . ILE A 1 112 ? 4.646 5.833 -24.272 1.00 85.62 112 ILE A N 1
ATOM 941 C CA . ILE A 1 112 ? 5.698 5.806 -23.245 1.00 85.62 112 ILE A CA 1
ATOM 942 C C . ILE A 1 112 ? 6.955 6.592 -23.644 1.00 85.62 112 ILE A C 1
ATOM 944 O O . ILE A 1 112 ? 7.507 7.302 -22.809 1.00 85.62 112 ILE A O 1
ATOM 948 N N . ASP A 1 113 ? 7.363 6.543 -24.914 1.00 86.19 113 ASP A N 1
ATOM 949 C CA . ASP A 1 113 ? 8.593 7.196 -25.381 1.00 86.19 113 ASP A CA 1
ATOM 950 C C . ASP A 1 113 ? 8.536 8.722 -25.198 1.00 86.19 113 ASP A C 1
ATOM 952 O O . ASP A 1 113 ? 9.460 9.315 -24.646 1.00 86.19 113 ASP A O 1
ATOM 956 N N . ASN A 1 114 ? 7.406 9.349 -25.546 1.00 81.56 114 ASN A N 1
ATOM 957 C CA . ASN A 1 114 ? 7.209 10.794 -25.374 1.00 81.56 114 ASN A CA 1
ATOM 958 C C . ASN A 1 114 ? 7.202 11.210 -23.894 1.00 81.56 114 ASN A C 1
ATOM 960 O O . ASN A 1 114 ? 7.645 12.303 -23.549 1.00 81.56 114 ASN A O 1
ATOM 964 N N . ILE A 1 115 ? 6.700 10.342 -23.010 1.00 82.00 115 ILE A N 1
ATOM 965 C CA . ILE A 1 115 ? 6.690 10.588 -21.562 1.00 82.00 115 ILE A CA 1
ATOM 966 C C . ILE A 1 115 ? 8.095 10.438 -20.986 1.00 82.00 115 ILE A C 1
ATOM 968 O O . ILE A 1 115 ? 8.456 11.182 -20.085 1.00 82.00 115 ILE A O 1
ATOM 972 N N . LEU A 1 116 ? 8.899 9.492 -21.470 1.00 82.56 116 LEU A N 1
ATOM 973 C CA . LEU A 1 116 ? 10.259 9.293 -20.970 1.00 82.56 116 LEU A CA 1
ATOM 974 C C . LEU A 1 116 ? 11.218 10.396 -21.428 1.00 82.56 116 LEU A C 1
ATOM 976 O O . LEU A 1 116 ? 12.078 10.793 -20.644 1.00 82.56 116 LEU A O 1
ATOM 980 N N . GLU A 1 117 ? 11.049 10.935 -22.641 1.00 83.62 117 GLU A N 1
ATOM 981 C CA . GLU A 1 117 ? 11.867 12.049 -23.145 1.00 83.62 117 GLU A CA 1
ATOM 982 C C . GLU A 1 117 ? 11.842 13.279 -22.226 1.00 83.62 117 GLU A C 1
ATOM 984 O O . GLU A 1 117 ? 12.851 13.968 -22.109 1.00 83.62 117 GLU A O 1
ATOM 989 N N . GLN A 1 118 ? 10.737 13.541 -21.518 1.00 77.56 118 GLN A N 1
ATOM 990 C CA . GLN A 1 118 ? 10.646 14.689 -20.605 1.00 77.56 118 GLN A CA 1
ATOM 991 C C . GLN A 1 118 ? 11.466 14.523 -19.306 1.00 77.56 118 GLN A C 1
ATOM 993 O O . GLN A 1 118 ? 11.584 15.476 -18.534 1.00 77.56 118 GLN A O 1
ATOM 998 N N . TYR A 1 119 ? 12.008 13.325 -19.047 1.00 75.06 119 TYR A N 1
ATOM 999 C CA . TYR A 1 119 ? 12.791 12.984 -17.851 1.00 75.06 119 TYR A CA 1
ATOM 1000 C C . TYR A 1 119 ? 14.278 12.695 -18.137 1.00 75.06 119 TYR A C 1
ATOM 1002 O O . TYR A 1 119 ? 15.003 12.316 -17.211 1.00 75.06 119 TYR A O 1
ATOM 1010 N N . LEU A 1 120 ? 14.726 12.858 -19.388 1.00 72.25 120 LEU A N 1
ATOM 1011 C CA . LEU A 1 120 ? 16.125 12.732 -19.825 1.00 72.25 120 LEU A CA 1
ATOM 1012 C C . LEU A 1 120 ? 16.809 14.104 -19.920 1.00 72.25 120 LEU A C 1
ATOM 1014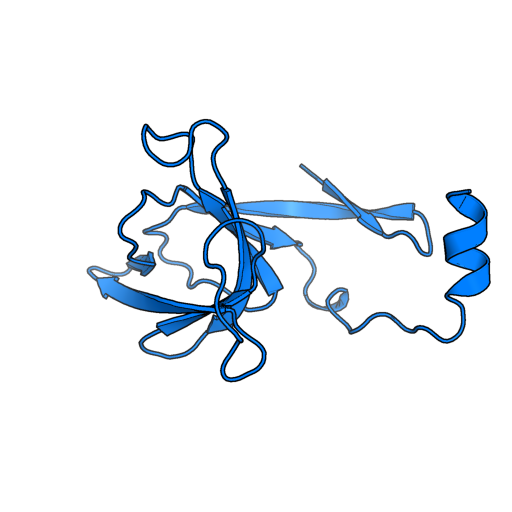 O O . LEU A 1 120 ? 18.020 14.161 -19.603 1.00 72.25 120 LEU A O 1
#

Foldseek 3Di:
DWDADLPPRDIWDKDFDFFFHLDEDDAQWKWWADQDPVRNPTAIWGQHDDDPFKTFTAGPDPDDDDPPPPGPDIFTWDDDPSTIHTDDPGDTGGIMDGPPPVPPDPDDCPCVVVSVVVVD

Radius of gyration: 15.96 Å; chains: 1; bounding box: 31×34×44 Å

pLDDT: mean 93.44, std 6.22, range [72.25, 98.69]

Secondary structure (DSSP, 8-state):
-EEE-TTT--EEEEEEEETTBSSPP-TTPEEEE---SS-TT-EEEEEEEE-SSEEEEE-SSS--SPPSSS-SEEEEEEEETTEEEEE-SS---EEEEES-GGG-SPP-GGGHHHHHHTT-

Sequence (120 aa):
PYIERVTDSQYFQLRSVPNGSPEPPKKDSLLIYPRSKKMPYGHVAIITDVTTDYVHIAEQNNLYHYWPGDYARREQLRFHNGNYYIDDEDPIYGWMEIENNHELQPFDESNIDNILEQYL